Protein AF-A0A3D4B8J8-F1 (afdb_monomer)

Solvent-accessible surface area (backbone atoms only — not comparable to full-atom values): 6083 Å² total; per-residue (Å²): 73,86,43,69,46,73,70,85,76,91,49,68,42,83,38,18,69,80,22,59,54,47,52,81,64,60,64,80,48,76,45,79,43,51,60,82,75,78,83,40,68,18,42,38,38,28,16,63,88,34,71,45,44,36,30,44,46,68,80,79,70,37,40,45,82,38,24,61,83,73,66,46,68,76,66,50,33,29,72,49,71,51,75,44,55,80,87,71,82,80,51,51,39,81,51,76,43,57,66,69,91,130

Mean predicted aligned error: 4.28 Å

Secondary structure (DSSP, 8-state):
---EEE-SSS-EEE-HHHHT----S-EEEEEEE-SSSSSS-EEEEEETTS--EEEEE-SSS-EEE-TTTTTGGGS-SEEEEEEE-SSSSSSPEEEEEESS--

Structure (mmCIF, N/CA/C/O backbone):
data_AF-A0A3D4B8J8-F1
#
_entry.id   AF-A0A3D4B8J8-F1
#
loop_
_atom_site.group_PDB
_atom_site.id
_atom_site.type_symbol
_atom_site.label_atom_id
_atom_site.label_alt_id
_atom_site.label_comp_id
_atom_site.label_asym_id
_atom_site.label_entity_id
_atom_site.label_seq_id
_atom_site.pdbx_PDB_ins_code
_atom_site.Cartn_x
_atom_site.Cartn_y
_atom_site.Cartn_z
_atom_site.occupancy
_atom_site.B_iso_or_equiv
_atom_site.auth_seq_id
_atom_site.auth_comp_id
_atom_site.auth_asym_id
_atom_site.auth_atom_id
_atom_site.pdbx_PDB_model_num
ATOM 1 N N . ASN A 1 1 ? 6.562 4.073 9.182 1.00 86.56 1 ASN A N 1
ATOM 2 C CA . ASN A 1 1 ? 5.186 4.149 8.650 1.00 86.56 1 ASN A CA 1
ATOM 3 C C . ASN A 1 1 ? 4.185 3.932 9.762 1.00 86.56 1 ASN A C 1
ATOM 5 O O . ASN A 1 1 ? 4.490 3.173 10.672 1.00 86.56 1 ASN A O 1
ATOM 9 N N . LEU A 1 2 ? 3.039 4.625 9.720 1.00 93.88 2 LEU A N 1
ATOM 10 C CA . LEU A 1 2 ? 1.988 4.491 10.732 1.00 93.88 2 LEU A CA 1
ATOM 11 C C . LEU A 1 2 ? 0.635 4.144 10.102 1.00 93.88 2 LEU A C 1
ATOM 13 O O . LEU A 1 2 ? 0.198 4.825 9.174 1.00 93.88 2 LEU A O 1
ATOM 17 N N . LEU A 1 3 ? -0.045 3.138 10.652 1.00 95.12 3 LEU A N 1
ATOM 18 C CA . LEU A 1 3 ? -1.434 2.800 10.357 1.00 95.12 3 LEU A CA 1
ATOM 19 C C . LEU A 1 3 ? -2.292 3.003 11.603 1.00 95.12 3 LEU A C 1
ATOM 21 O O . LEU A 1 3 ? -2.093 2.368 12.638 1.00 95.12 3 LEU A O 1
ATOM 25 N N . PHE A 1 4 ? -3.300 3.859 11.466 1.00 96.69 4 PHE A N 1
ATOM 26 C CA . PHE A 1 4 ? -4.274 4.132 12.511 1.00 96.69 4 PHE A CA 1
ATOM 27 C C . PHE A 1 4 ? -5.615 3.475 12.185 1.00 96.69 4 PHE A C 1
ATOM 29 O O . PHE A 1 4 ? -6.259 3.813 11.191 1.00 96.69 4 PHE A O 1
ATOM 36 N N . LYS A 1 5 ? -6.074 2.573 13.056 1.00 97.06 5 LYS A N 1
ATOM 37 C CA . LYS A 1 5 ? -7.407 1.967 12.969 1.00 97.06 5 LYS A CA 1
ATOM 38 C C . LYS A 1 5 ? -8.429 2.856 13.670 1.00 97.06 5 LYS A C 1
ATOM 40 O O . LYS A 1 5 ? -8.266 3.180 14.845 1.00 97.06 5 LYS A O 1
ATOM 45 N N . ASN A 1 6 ? -9.496 3.227 12.965 1.00 97.62 6 ASN A N 1
ATOM 46 C CA . ASN A 1 6 ? -10.632 3.930 13.560 1.00 97.62 6 ASN A CA 1
ATOM 47 C C . ASN A 1 6 ? -11.397 2.982 14.500 1.00 97.62 6 ASN A C 1
ATOM 49 O O . ASN A 1 6 ? -11.810 1.896 14.093 1.00 97.62 6 ASN A O 1
ATOM 53 N N . ASN A 1 7 ? -11.610 3.411 15.743 1.00 97.69 7 ASN A N 1
ATOM 54 C CA . ASN A 1 7 ? -12.293 2.629 16.776 1.00 97.69 7 ASN A CA 1
ATOM 55 C C . ASN A 1 7 ? -13.833 2.755 16.718 1.00 97.69 7 ASN A C 1
ATOM 57 O O . ASN A 1 7 ? -14.529 2.198 17.563 1.00 97.69 7 ASN A O 1
ATOM 61 N N . GLY A 1 8 ? -14.385 3.518 15.766 1.00 98.00 8 GLY A N 1
ATOM 62 C CA . GLY A 1 8 ? -15.830 3.725 15.586 1.00 98.00 8 GLY A CA 1
ATOM 63 C C . GLY A 1 8 ? -16.458 4.753 16.535 1.00 98.00 8 GLY A C 1
ATOM 64 O O . GLY A 1 8 ? -17.653 5.018 16.457 1.00 98.00 8 GLY A O 1
ATOM 65 N N . ASN A 1 9 ? -15.661 5.364 17.412 1.00 98.06 9 ASN A N 1
ATOM 66 C CA . ASN A 1 9 ? -16.098 6.342 18.416 1.00 98.06 9 ASN A CA 1
ATOM 67 C C . ASN A 1 9 ? -15.373 7.697 18.285 1.00 98.06 9 ASN A C 1
ATOM 69 O O . ASN A 1 9 ? -15.298 8.458 19.247 1.00 98.06 9 ASN A O 1
ATOM 73 N N . GLY A 1 10 ? -14.793 7.976 17.114 1.00 97.88 10 GLY A N 1
ATOM 74 C CA . GLY A 1 10 ? -14.007 9.187 16.863 1.00 97.88 10 GLY A CA 1
ATOM 75 C C . GLY A 1 10 ? -12.567 9.135 17.385 1.00 97.88 10 GLY A C 1
ATOM 76 O O . GLY A 1 10 ? -11.847 10.120 17.250 1.00 97.88 10 GLY A O 1
ATOM 77 N N . THR A 1 11 ? -12.131 8.006 17.952 1.00 98.31 11 THR A N 1
ATOM 78 C CA . THR A 1 11 ? -10.730 7.771 18.335 1.00 98.31 11 THR A CA 1
ATOM 79 C C . THR A 1 11 ? -10.041 6.803 17.376 1.00 98.31 11 THR A C 1
ATOM 81 O O . THR A 1 11 ? -10.694 6.054 16.644 1.00 98.31 11 THR A O 1
ATOM 84 N N . PHE A 1 12 ? -8.710 6.808 17.407 1.00 98.56 12 PHE A N 1
ATOM 85 C CA . PHE A 1 12 ? -7.867 5.949 16.587 1.00 98.56 12 PHE A CA 1
ATOM 86 C C . PHE A 1 12 ? -6.863 5.194 17.455 1.00 98.56 12 PHE A C 1
ATOM 88 O O . PHE A 1 12 ? -6.385 5.724 18.457 1.00 98.56 12 PHE A O 1
ATOM 95 N N . SER A 1 13 ? -6.538 3.973 17.043 1.00 98.06 13 SER A N 1
ATOM 96 C CA . SER A 1 13 ? -5.477 3.155 17.631 1.00 98.06 13 SER A CA 1
ATOM 97 C C . SER A 1 13 ? -4.340 3.014 16.628 1.00 98.06 13 SER A C 1
ATOM 99 O O . SER A 1 13 ? -4.598 2.662 15.477 1.00 98.06 13 SER A O 1
ATOM 101 N N . ASP A 1 14 ? -3.102 3.276 17.044 1.00 97.88 14 ASP A N 1
ATOM 102 C CA . ASP A 1 14 ? -1.928 2.886 16.259 1.00 97.88 14 ASP A CA 1
ATOM 103 C C . ASP A 1 14 ? -1.836 1.355 16.253 1.00 97.88 14 ASP A C 1
ATOM 105 O O . ASP A 1 14 ? -1.756 0.727 17.310 1.00 97.88 14 ASP A O 1
ATOM 109 N N . VAL A 1 15 ? -1.907 0.762 15.064 1.00 97.88 15 VAL A N 1
ATOM 110 C CA . VAL A 1 15 ? -1.831 -0.689 14.860 1.00 97.88 15 VAL A CA 1
ATOM 111 C C . VAL A 1 15 ? -0.620 -1.090 14.025 1.00 97.88 15 VAL A C 1
ATOM 113 O O . VAL A 1 15 ? -0.521 -2.244 13.641 1.00 97.88 15 VAL A O 1
ATOM 116 N N . SER A 1 16 ? 0.315 -0.178 13.756 1.00 96.50 16 SER A N 1
ATOM 117 C CA . SER A 1 16 ? 1.394 -0.370 12.772 1.00 96.50 16 SER A CA 1
ATOM 118 C C . SER A 1 16 ? 2.227 -1.625 13.033 1.00 96.50 16 SER A C 1
ATOM 120 O O . SER A 1 16 ? 2.362 -2.472 12.153 1.00 96.50 16 SER A O 1
ATOM 122 N N . ALA A 1 17 ? 2.719 -1.777 14.267 1.00 96.56 17 ALA A N 1
ATOM 123 C CA . ALA A 1 17 ? 3.526 -2.930 14.667 1.00 96.56 17 ALA A CA 1
ATOM 124 C C . ALA A 1 17 ? 2.691 -4.215 14.756 1.00 96.56 17 ALA A C 1
ATOM 126 O O . ALA A 1 17 ? 3.143 -5.283 14.360 1.00 96.56 17 ALA A O 1
ATOM 127 N N . ALA A 1 18 ? 1.449 -4.115 15.243 1.00 97.12 18 ALA A N 1
ATOM 128 C CA . ALA A 1 18 ? 0.544 -5.261 15.329 1.00 97.12 18 ALA A CA 1
ATOM 129 C C . ALA A 1 18 ? 0.123 -5.777 13.942 1.00 97.12 18 ALA A C 1
ATOM 131 O O . ALA A 1 18 ? -0.095 -6.972 13.775 1.00 97.12 18 ALA A O 1
ATOM 132 N N . ALA A 1 19 ? 0.025 -4.878 12.964 1.00 96.94 19 ALA A N 1
ATOM 133 C CA . ALA A 1 19 ? -0.312 -5.177 11.581 1.00 96.94 19 ALA A CA 1
ATOM 134 C C . ALA A 1 19 ? 0.904 -5.634 10.753 1.00 96.94 19 ALA A C 1
ATOM 136 O O . ALA A 1 19 ? 0.712 -6.136 9.651 1.00 96.94 19 ALA A O 1
ATOM 137 N N . GLY A 1 20 ? 2.134 -5.477 11.259 1.00 95.81 20 GLY A N 1
ATOM 138 C CA . GLY A 1 20 ? 3.362 -5.878 10.562 1.00 95.81 20 GLY A CA 1
ATOM 139 C C . GLY A 1 20 ? 3.852 -4.894 9.492 1.00 95.81 20 GLY A C 1
ATOM 140 O O . GLY A 1 20 ? 4.589 -5.289 8.594 1.00 95.81 20 GLY A O 1
ATOM 141 N N . ILE A 1 21 ? 3.450 -3.620 9.566 1.00 94.19 21 ILE A N 1
ATOM 142 C CA . ILE A 1 21 ? 3.774 -2.580 8.567 1.00 94.19 21 ILE A CA 1
ATOM 143 C C . ILE A 1 21 ? 4.436 -1.339 9.190 1.00 94.19 21 ILE A C 1
ATOM 145 O O . ILE A 1 21 ? 4.359 -0.229 8.656 1.00 94.19 21 ILE A O 1
ATOM 149 N N . ASP A 1 22 ? 5.113 -1.511 10.324 1.00 92.25 22 ASP A N 1
ATOM 150 C CA . ASP A 1 22 ? 5.874 -0.484 11.048 1.00 92.25 22 ASP A CA 1
ATOM 151 C C . ASP A 1 22 ? 7.246 -0.171 10.424 1.00 92.25 22 ASP A C 1
ATOM 153 O O . ASP A 1 22 ? 8.151 0.336 11.085 1.00 92.25 22 ASP A O 1
ATOM 157 N N . ASP A 1 23 ? 7.381 -0.408 9.119 1.00 87.25 23 ASP A N 1
ATOM 158 C CA . ASP A 1 23 ? 8.569 -0.114 8.328 1.00 87.25 23 ASP A CA 1
ATOM 159 C C . ASP A 1 23 ? 9.075 1.313 8.571 1.00 87.25 23 ASP A C 1
ATOM 161 O O . ASP A 1 23 ? 8.346 2.292 8.396 1.00 87.25 23 ASP A O 1
ATOM 165 N N . VAL A 1 24 ? 10.333 1.422 8.992 1.00 85.62 24 VAL A N 1
ATOM 166 C CA . VAL A 1 24 ? 10.971 2.673 9.427 1.00 85.62 24 VAL A CA 1
ATOM 167 C C . VAL A 1 24 ? 11.571 3.485 8.280 1.00 85.62 24 VAL A C 1
ATOM 169 O O . VAL A 1 24 ? 12.141 4.545 8.524 1.00 85.62 24 VAL A O 1
ATOM 172 N N . ARG A 1 25 ? 11.480 2.985 7.046 1.00 87.06 25 ARG A N 1
ATOM 173 C CA . ARG A 1 25 ? 11.966 3.673 5.848 1.00 87.06 25 ARG A CA 1
ATOM 174 C C . ARG A 1 25 ? 11.164 4.929 5.529 1.00 87.06 25 ARG A C 1
ATOM 176 O O . ARG A 1 25 ? 10.000 5.064 5.910 1.00 87.06 25 ARG A O 1
ATOM 183 N N . ASP A 1 26 ? 11.804 5.827 4.788 1.00 85.50 26 ASP A N 1
ATOM 184 C CA . ASP A 1 26 ? 11.194 7.081 4.362 1.00 85.50 26 ASP A CA 1
ATOM 185 C C . ASP A 1 26 ? 10.240 6.814 3.194 1.00 85.50 26 ASP A C 1
ATOM 187 O O . ASP A 1 26 ? 10.661 6.657 2.050 1.00 85.50 26 ASP A O 1
ATOM 191 N N . SER A 1 27 ? 8.938 6.753 3.475 1.00 86.56 27 SER A N 1
ATOM 192 C CA . SER A 1 27 ? 7.901 6.578 2.453 1.00 86.56 27 SER A CA 1
ATOM 193 C C . SER A 1 27 ? 7.335 7.917 1.975 1.00 86.56 27 SER A C 1
ATOM 195 O O . SER A 1 27 ? 7.023 8.796 2.777 1.00 86.56 27 SER A O 1
ATOM 197 N N . GLU A 1 28 ? 7.145 8.071 0.661 1.00 86.62 28 GLU A N 1
ATOM 198 C CA . GLU A 1 28 ? 6.549 9.279 0.060 1.00 86.62 28 GLU A CA 1
ATOM 199 C C . GLU A 1 28 ? 5.063 9.097 -0.285 1.00 86.62 28 GLU A C 1
ATOM 201 O O . GLU A 1 28 ? 4.286 10.063 -0.314 1.00 86.62 28 GLU A O 1
ATOM 206 N N . ARG A 1 29 ? 4.663 7.864 -0.612 1.00 88.06 29 ARG A N 1
ATOM 207 C CA . ARG A 1 29 ? 3.326 7.540 -1.123 1.00 88.06 29 ARG A CA 1
ATOM 208 C C . ARG A 1 29 ? 2.850 6.199 -0.591 1.00 88.06 29 ARG A C 1
ATOM 210 O O . ARG A 1 29 ? 3.647 5.304 -0.312 1.00 88.06 29 ARG A O 1
ATOM 217 N N . VAL A 1 30 ? 1.531 6.075 -0.528 1.00 91.06 30 VAL A N 1
ATOM 218 C CA . VAL A 1 30 ? 0.819 4.854 -0.175 1.00 91.06 30 VAL A CA 1
ATOM 219 C C . VAL A 1 30 ? -0.361 4.680 -1.123 1.00 91.06 30 VAL A C 1
ATOM 221 O O . VAL A 1 30 ? -1.031 5.660 -1.456 1.00 91.06 30 VAL A O 1
ATOM 224 N N . VAL A 1 31 ? -0.597 3.449 -1.567 1.00 92.50 31 VAL A N 1
ATOM 225 C CA . VAL A 1 31 ? -1.734 3.085 -2.415 1.00 92.50 31 VAL A CA 1
ATOM 226 C C . VAL A 1 31 ? -2.389 1.833 -1.845 1.00 92.50 31 VAL A C 1
ATOM 228 O O . VAL A 1 31 ? -1.691 0.892 -1.478 1.00 92.50 31 VAL A O 1
ATOM 231 N N . TRP A 1 32 ? -3.719 1.846 -1.770 1.00 94.81 32 TRP A N 1
ATOM 232 C CA . TRP A 1 32 ? -4.525 0.665 -1.470 1.00 94.81 32 TRP A CA 1
ATOM 233 C C . TRP A 1 32 ? -5.002 0.039 -2.779 1.00 94.81 32 TRP A C 1
ATOM 235 O O . TRP A 1 32 ? -5.494 0.762 -3.648 1.00 94.81 32 TRP A O 1
ATOM 245 N N . VAL A 1 33 ? -4.860 -1.276 -2.912 1.00 95.12 33 VAL A N 1
ATOM 246 C CA . VAL A 1 33 ? -5.259 -2.051 -4.097 1.00 95.12 33 VAL A CA 1
ATOM 247 C C . VAL A 1 33 ? -5.597 -3.472 -3.663 1.00 95.12 33 VAL A C 1
ATOM 249 O O . VAL A 1 33 ? -4.977 -3.960 -2.739 1.00 95.12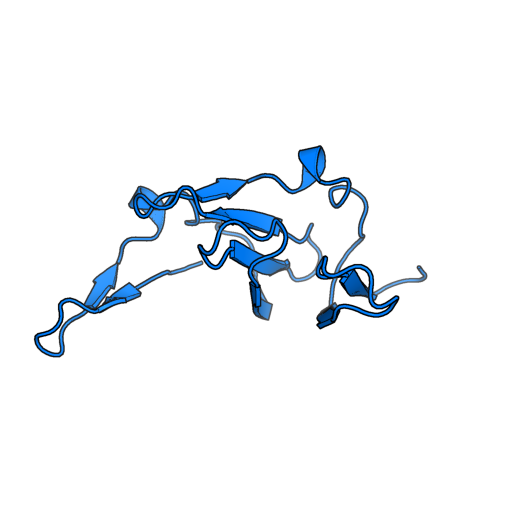 33 VAL A O 1
ATOM 252 N N . ASP A 1 34 ? -6.561 -4.128 -4.291 1.00 96.25 34 ASP A N 1
ATOM 253 C CA . ASP A 1 34 ? -6.772 -5.575 -4.150 1.00 96.25 34 ASP A CA 1
ATOM 254 C C . ASP A 1 34 ? -6.069 -6.233 -5.346 1.00 96.25 34 ASP A C 1
ATOM 256 O O . ASP A 1 34 ? -6.631 -6.268 -6.440 1.00 96.25 34 ASP A O 1
ATOM 260 N N . TYR A 1 35 ? -4.779 -6.573 -5.211 1.00 95.06 35 TYR A N 1
ATOM 261 C CA . TYR A 1 35 ? -3.971 -6.985 -6.378 1.00 95.06 35 TYR A CA 1
ATOM 262 C C . TYR A 1 35 ? -4.144 -8.466 -6.721 1.00 95.06 35 TYR A C 1
ATOM 264 O O . TYR A 1 35 ? -3.776 -8.896 -7.812 1.00 95.06 35 TYR A O 1
ATOM 272 N N . ASN A 1 36 ? -4.644 -9.251 -5.768 1.00 95.44 36 ASN A N 1
ATOM 273 C CA . ASN A 1 36 ? -4.815 -10.695 -5.872 1.00 95.44 36 ASN A CA 1
ATOM 274 C C . ASN A 1 36 ? -6.297 -11.113 -5.936 1.00 95.44 36 ASN A C 1
ATOM 276 O O . ASN A 1 36 ? -6.579 -12.315 -5.913 1.00 95.44 36 ASN A O 1
ATOM 280 N N . ASN A 1 37 ? -7.216 -10.144 -6.023 1.00 95.38 37 ASN A N 1
ATOM 281 C CA . ASN A 1 37 ? -8.659 -10.338 -6.122 1.00 95.38 37 ASN A CA 1
ATOM 282 C C . ASN A 1 37 ? -9.254 -11.149 -4.953 1.00 95.38 37 ASN A C 1
ATOM 284 O O . ASN A 1 37 ? -10.191 -11.935 -5.141 1.00 95.38 37 ASN A O 1
ATOM 288 N N . ASP A 1 38 ? -8.722 -10.980 -3.738 1.00 96.31 38 ASP A N 1
ATOM 289 C CA . ASP A 1 38 ? -9.199 -11.687 -2.543 1.00 96.31 38 ASP A CA 1
ATOM 290 C C . ASP A 1 38 ? -10.266 -10.912 -1.743 1.00 96.31 38 ASP A C 1
ATOM 292 O O . ASP A 1 38 ? -10.866 -11.446 -0.800 1.00 96.31 38 ASP A O 1
ATOM 296 N N . GLY A 1 39 ? -10.576 -9.683 -2.164 1.00 95.69 39 GLY A N 1
ATOM 297 C CA . GLY A 1 39 ? -11.556 -8.804 -1.534 1.00 95.69 39 GLY A CA 1
ATOM 298 C C . GLY A 1 39 ? -11.021 -8.039 -0.322 1.00 95.69 39 GLY A C 1
ATOM 299 O O . GLY A 1 39 ? -11.780 -7.275 0.289 1.00 95.69 39 GLY A O 1
ATOM 300 N N . ALA A 1 40 ? -9.751 -8.220 0.048 1.00 96.81 40 ALA A N 1
ATOM 301 C CA . ALA A 1 40 ? -9.073 -7.486 1.103 1.00 96.81 40 ALA A CA 1
ATOM 302 C C . ALA A 1 40 ? -8.063 -6.497 0.489 1.00 96.81 40 ALA A C 1
ATOM 304 O O . ALA A 1 40 ? -7.085 -6.901 -0.121 1.00 96.81 40 ALA A O 1
ATOM 305 N N . PRO A 1 41 ? -8.233 -5.175 0.685 1.00 96.44 41 PRO A N 1
ATOM 306 C CA . PRO A 1 41 ? -7.276 -4.207 0.162 1.00 96.44 41 PRO A CA 1
ATOM 307 C C . PRO A 1 41 ? -5.873 -4.414 0.743 1.00 96.44 41 PRO A C 1
ATOM 309 O O . PRO A 1 41 ? -5.672 -4.302 1.958 1.00 96.44 41 PRO A O 1
ATOM 312 N N . ASP A 1 42 ? -4.916 -4.644 -0.142 1.00 97.44 42 ASP A N 1
ATOM 313 C CA . ASP A 1 42 ? -3.477 -4.685 0.074 1.00 97.44 42 ASP A CA 1
ATOM 314 C C . ASP A 1 42 ? -2.871 -3.281 0.071 1.00 97.44 42 ASP A C 1
ATOM 316 O O . ASP A 1 42 ? -3.491 -2.293 -0.342 1.00 97.44 42 ASP A O 1
ATOM 320 N N . LEU A 1 43 ? -1.622 -3.185 0.526 1.00 95.62 43 LEU A N 1
ATOM 321 C CA . LEU A 1 43 ? -0.919 -1.919 0.683 1.00 95.62 43 LEU A CA 1
ATOM 322 C C . LEU A 1 43 ? 0.369 -1.895 -0.137 1.00 95.62 43 LEU A C 1
ATOM 324 O O . LEU A 1 43 ? 1.277 -2.691 0.089 1.00 95.62 43 LEU A O 1
ATOM 328 N N . TYR A 1 44 ? 0.497 -0.913 -1.027 1.00 93.50 44 TYR A N 1
ATOM 329 C CA . TYR A 1 44 ? 1.746 -0.621 -1.721 1.00 93.50 44 TYR A CA 1
ATOM 330 C C . TYR A 1 44 ? 2.355 0.687 -1.209 1.00 93.50 44 TYR A C 1
ATOM 332 O O . TYR A 1 44 ? 1.710 1.739 -1.258 1.00 93.50 44 TYR A O 1
ATOM 340 N N . THR A 1 45 ? 3.598 0.645 -0.726 1.00 91.75 45 THR A N 1
ATOM 341 C CA . THR A 1 45 ? 4.338 1.827 -0.266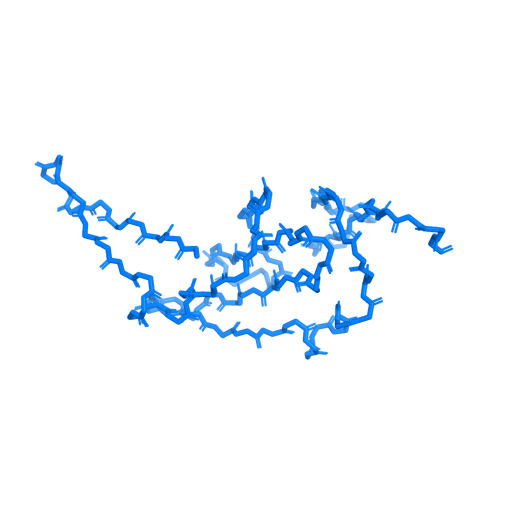 1.00 91.75 45 THR A CA 1
ATOM 342 C C . THR A 1 45 ? 5.488 2.155 -1.205 1.00 91.75 45 THR A C 1
ATOM 344 O O . THR A 1 45 ? 6.256 1.287 -1.624 1.00 91.75 45 THR A O 1
ATOM 347 N N . VAL A 1 46 ? 5.619 3.442 -1.526 1.00 89.00 46 VAL A N 1
ATOM 348 C CA . VAL A 1 46 ? 6.727 3.960 -2.330 1.00 89.00 46 VAL A CA 1
ATOM 349 C C . VAL A 1 46 ? 7.740 4.608 -1.402 1.00 89.00 46 VAL A C 1
ATOM 351 O O . VAL A 1 46 ? 7.398 5.560 -0.691 1.00 89.00 46 VAL A O 1
ATOM 354 N N . ASN A 1 47 ? 8.970 4.098 -1.419 1.00 86.62 47 ASN A N 1
ATOM 355 C CA . ASN A 1 47 ? 10.037 4.538 -0.526 1.00 86.62 47 ASN A CA 1
ATOM 356 C C . ASN A 1 47 ? 11.059 5.417 -1.254 1.00 86.62 47 ASN A C 1
ATOM 358 O O . ASN A 1 47 ? 11.479 5.135 -2.373 1.00 86.62 47 ASN A O 1
ATOM 362 N N . ILE A 1 48 ? 11.484 6.491 -0.595 1.00 82.06 48 ILE A N 1
ATOM 363 C CA . ILE A 1 48 ? 12.433 7.463 -1.128 1.00 82.06 48 ILE A CA 1
ATOM 364 C C . ILE A 1 48 ? 13.833 6.853 -1.091 1.00 82.06 48 ILE A C 1
ATOM 366 O O . ILE A 1 48 ? 14.367 6.560 -0.026 1.00 82.06 48 ILE A O 1
ATOM 370 N N . TYR A 1 49 ? 14.442 6.688 -2.266 1.00 77.44 49 TYR A N 1
ATOM 371 C CA . TYR A 1 49 ? 15.780 6.102 -2.432 1.00 77.44 49 TYR A CA 1
ATOM 372 C C . TYR A 1 49 ? 15.961 4.702 -1.818 1.00 77.44 49 TYR A C 1
ATOM 374 O O . TYR A 1 49 ? 17.092 4.272 -1.586 1.00 77.44 49 TYR A O 1
ATOM 382 N N . GLN A 1 50 ? 14.866 3.978 -1.577 1.00 82.25 50 GLN A N 1
ATOM 383 C CA . GLN A 1 50 ? 14.863 2.619 -1.034 1.00 82.25 50 GLN A 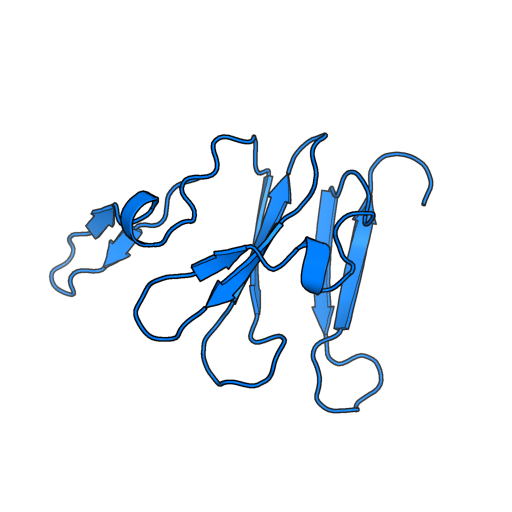CA 1
ATOM 384 C C . GLN A 1 50 ? 13.842 1.755 -1.782 1.00 82.25 50 GLN A C 1
ATOM 386 O O . GLN A 1 50 ? 13.038 2.266 -2.560 1.00 82.25 50 GLN A O 1
ATOM 391 N N . GLU A 1 51 ? 13.858 0.441 -1.558 1.00 83.94 51 GLU A N 1
ATOM 392 C CA . GLU A 1 51 ? 12.926 -0.471 -2.221 1.00 83.94 51 GLU A CA 1
ATOM 393 C C . GLU A 1 51 ? 11.487 -0.190 -1.780 1.00 83.94 51 GLU A C 1
ATOM 395 O O . GLU A 1 51 ? 11.196 -0.139 -0.577 1.00 83.94 51 GLU A O 1
ATOM 400 N N . ASN A 1 52 ? 10.577 -0.073 -2.745 1.00 89.31 52 ASN A N 1
ATOM 401 C CA . ASN A 1 52 ? 9.135 -0.060 -2.496 1.00 89.31 52 ASN A CA 1
ATOM 402 C C . ASN A 1 52 ? 8.698 -1.349 -1.789 1.00 89.31 52 ASN A C 1
ATOM 404 O O . ASN A 1 52 ? 9.430 -2.342 -1.803 1.00 89.31 52 ASN A O 1
ATOM 408 N N . ARG A 1 53 ? 7.507 -1.354 -1.187 1.00 91.81 53 ARG A N 1
ATOM 409 C CA . ARG A 1 53 ? 6.944 -2.571 -0.593 1.00 91.81 53 ARG A CA 1
ATOM 410 C C . ARG A 1 53 ? 5.526 -2.838 -1.034 1.00 91.81 53 ARG A C 1
ATOM 412 O O . ARG A 1 53 ? 4.723 -1.918 -1.118 1.00 91.81 53 ARG A O 1
ATOM 419 N N . LEU A 1 54 ? 5.245 -4.115 -1.264 1.00 94.44 54 LEU A N 1
ATOM 420 C CA . LEU A 1 54 ? 3.902 -4.654 -1.400 1.00 94.44 54 LEU A CA 1
ATOM 421 C C . LEU A 1 54 ? 3.604 -5.513 -0.173 1.00 94.44 54 LEU A C 1
ATOM 423 O O . LEU A 1 54 ? 4.315 -6.482 0.100 1.00 94.44 54 LEU A O 1
ATOM 427 N N . TYR A 1 55 ? 2.555 -5.142 0.545 1.00 96.94 55 TYR A N 1
ATOM 428 C CA . TYR A 1 55 ? 2.062 -5.833 1.723 1.00 96.94 55 TYR A CA 1
ATOM 429 C C . TYR A 1 55 ? 0.697 -6.440 1.413 1.00 96.94 55 TYR A C 1
ATOM 431 O O . TYR A 1 55 ? -0.257 -5.697 1.183 1.00 96.94 55 TYR A O 1
ATOM 439 N N . LYS A 1 56 ? 0.606 -7.771 1.431 1.00 98.12 56 LYS A N 1
ATOM 440 C CA . LYS A 1 56 ? -0.644 -8.499 1.207 1.00 98.12 56 LYS A CA 1
ATOM 441 C C . LYS A 1 56 ? -1.461 -8.528 2.493 1.00 98.12 56 LYS A C 1
ATOM 443 O O . LYS A 1 56 ? -0.937 -8.932 3.533 1.00 98.12 56 LYS A O 1
ATOM 448 N N . ASN A 1 57 ? -2.717 -8.115 2.435 1.00 98.19 57 ASN A N 1
ATOM 449 C CA . ASN A 1 57 ? -3.631 -8.142 3.565 1.00 98.19 57 ASN A CA 1
ATOM 450 C C . ASN A 1 57 ? -4.070 -9.581 3.850 1.00 98.19 57 ASN A C 1
ATOM 452 O O . ASN A 1 57 ? -4.551 -10.289 2.975 1.00 98.19 57 ASN A O 1
ATOM 456 N N . ASN A 1 58 ? -3.917 -10.035 5.091 1.00 98.00 58 ASN A N 1
ATOM 457 C CA . ASN A 1 58 ? -4.298 -11.395 5.478 1.00 98.00 58 ASN A CA 1
ATOM 458 C C . ASN A 1 58 ? -5.790 -11.520 5.848 1.00 98.00 58 ASN A C 1
ATOM 460 O O . ASN A 1 58 ? -6.254 -12.602 6.208 1.00 98.00 58 ASN A O 1
ATOM 464 N N . GLY A 1 59 ? -6.548 -10.418 5.818 1.00 96.19 59 GLY A N 1
ATOM 465 C CA . GLY A 1 59 ? -7.970 -10.371 6.176 1.00 96.19 59 GLY A CA 1
ATOM 466 C C . GLY A 1 59 ? -8.248 -10.382 7.686 1.00 96.19 59 GLY A C 1
ATOM 467 O O . GLY A 1 59 ? -9.389 -10.194 8.109 1.00 96.19 59 GLY A O 1
ATOM 468 N N . ASP A 1 60 ? -7.219 -10.544 8.518 1.00 95.94 60 ASP A N 1
ATOM 469 C CA . ASP A 1 60 ? -7.304 -10.566 9.985 1.00 95.94 60 ASP A CA 1
ATOM 470 C C . ASP A 1 60 ? -6.736 -9.297 10.652 1.00 95.94 60 ASP A C 1
ATOM 472 O O . ASP A 1 60 ? -6.680 -9.191 11.879 1.00 95.94 60 ASP A O 1
ATOM 476 N N . GLY A 1 61 ? -6.370 -8.300 9.841 1.00 95.00 61 GLY A N 1
ATOM 477 C CA . GLY A 1 61 ? -5.745 -7.056 10.285 1.00 95.00 61 GLY A CA 1
ATOM 478 C C . GLY A 1 61 ? -4.217 -7.100 10.327 1.00 95.00 61 GLY A C 1
ATOM 479 O O . GLY A 1 61 ? -3.616 -6.114 10.7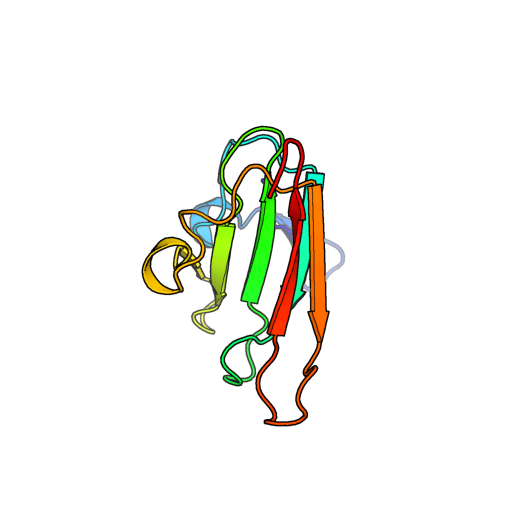57 1.00 95.00 61 GLY A O 1
ATOM 480 N N . THR A 1 62 ? -3.604 -8.198 9.882 1.00 97.56 62 THR A N 1
ATOM 481 C CA . THR A 1 62 ? -2.161 -8.310 9.646 1.00 97.56 62 THR A CA 1
ATOM 482 C C . THR A 1 62 ? -1.833 -8.271 8.157 1.00 97.56 62 THR A C 1
ATOM 484 O O . THR A 1 62 ? -2.703 -8.479 7.306 1.00 97.56 62 THR A O 1
ATOM 487 N N . PHE A 1 63 ? -0.568 -7.995 7.850 1.00 98.25 63 PHE A N 1
ATOM 488 C CA . PHE A 1 63 ? -0.057 -7.979 6.491 1.00 98.25 63 PHE A CA 1
ATOM 489 C C . PHE A 1 63 ? 1.244 -8.768 6.369 1.00 98.25 63 PHE A C 1
ATOM 491 O O . PHE A 1 63 ? 2.098 -8.725 7.257 1.00 98.25 63 PHE A O 1
ATOM 498 N N . ASP A 1 64 ? 1.419 -9.407 5.216 1.00 97.69 64 ASP A N 1
ATOM 499 C CA . ASP A 1 64 ? 2.666 -10.057 4.826 1.00 97.69 64 ASP A CA 1
ATOM 500 C C . ASP A 1 64 ? 3.421 -9.181 3.822 1.00 97.69 64 ASP A C 1
ATOM 502 O O . ASP A 1 64 ? 2.862 -8.783 2.800 1.00 97.69 64 ASP A O 1
ATOM 506 N N . ASP A 1 65 ? 4.711 -8.927 4.045 1.00 95.75 65 ASP A N 1
ATOM 507 C CA . ASP A 1 65 ? 5.579 -8.339 3.019 1.00 95.75 65 ASP A CA 1
ATOM 508 C C . ASP A 1 65 ? 5.854 -9.370 1.916 1.00 95.75 65 ASP A C 1
ATOM 510 O O . ASP A 1 65 ? 6.661 -10.291 2.070 1.00 95.75 65 ASP A O 1
ATOM 514 N N . VAL A 1 66 ? 5.177 -9.202 0.783 1.00 96.69 66 VAL A N 1
ATOM 515 C CA . VAL A 1 66 ? 5.261 -10.098 -0.377 1.00 96.69 66 VAL A CA 1
ATOM 516 C C . VAL A 1 66 ? 6.110 -9.513 -1.502 1.00 96.69 66 VAL A C 1
ATOM 518 O O . VAL A 1 66 ? 6.171 -10.090 -2.583 1.00 96.69 66 VAL A O 1
ATOM 521 N N . THR A 1 67 ? 6.815 -8.403 -1.266 1.00 93.12 67 THR A N 1
ATOM 522 C CA . THR A 1 67 ? 7.532 -7.634 -2.300 1.00 93.12 67 THR A CA 1
ATOM 523 C C . THR A 1 67 ? 8.419 -8.503 -3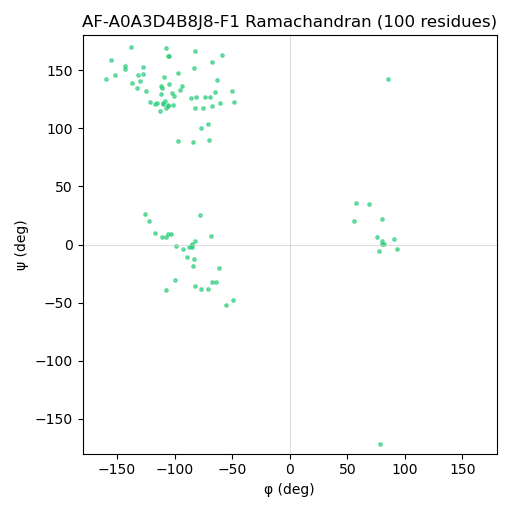.195 1.00 93.12 67 THR A C 1
ATOM 525 O O . THR A 1 67 ? 8.371 -8.404 -4.420 1.00 93.12 67 THR A O 1
ATOM 528 N N . PHE A 1 68 ? 9.226 -9.386 -2.601 1.00 92.38 68 PHE A N 1
ATOM 529 C CA . PHE A 1 68 ? 10.106 -10.280 -3.359 1.00 92.38 68 PHE A CA 1
ATOM 530 C C . PHE A 1 68 ? 9.357 -11.458 -3.981 1.00 92.38 68 PHE A C 1
ATOM 532 O O . PHE A 1 68 ? 9.655 -11.833 -5.113 1.00 92.38 68 PHE A O 1
ATOM 539 N N . ALA A 1 69 ? 8.379 -12.021 -3.268 1.00 94.56 69 ALA A N 1
ATOM 540 C CA . ALA A 1 69 ? 7.567 -13.128 -3.768 1.00 94.56 69 ALA A CA 1
ATOM 541 C C . ALA A 1 69 ? 6.730 -12.717 -4.994 1.00 94.56 69 ALA A C 1
ATOM 543 O O . ALA A 1 69 ? 6.549 -13.521 -5.902 1.00 94.56 69 ALA A O 1
ATOM 544 N N . ALA A 1 70 ? 6.299 -11.454 -5.049 1.00 92.44 70 ALA A N 1
ATOM 545 C CA . ALA A 1 70 ? 5.584 -10.842 -6.166 1.00 92.44 70 ALA A CA 1
ATOM 546 C C . ALA A 1 70 ? 6.508 -10.354 -7.303 1.00 92.44 70 ALA A C 1
ATOM 548 O O . ALA A 1 70 ? 6.041 -9.740 -8.256 1.00 92.44 70 ALA A O 1
ATOM 549 N N . GLY A 1 71 ? 7.826 -10.571 -7.212 1.00 91.00 71 GLY A N 1
ATOM 550 C CA . GLY A 1 71 ? 8.782 -10.145 -8.243 1.00 91.00 71 GLY A CA 1
ATOM 551 C C . GLY A 1 71 ? 9.102 -8.642 -8.259 1.00 91.00 71 GLY A C 1
ATOM 552 O O . GLY A 1 71 ? 9.848 -8.188 -9.123 1.00 91.00 71 GLY A O 1
ATOM 553 N N . LEU A 1 72 ? 8.614 -7.869 -7.285 1.00 89.69 72 LEU A N 1
ATOM 554 C CA . LEU A 1 72 ? 8.809 -6.414 -7.199 1.00 89.69 72 LEU A CA 1
ATOM 555 C C . LEU A 1 72 ? 10.092 -6.004 -6.460 1.00 89.69 72 LEU A C 1
ATOM 557 O O . LEU A 1 72 ? 10.416 -4.821 -6.386 1.00 89.69 72 LEU A O 1
ATOM 561 N N . GLY A 1 73 ? 10.868 -6.963 -5.949 1.00 81.81 73 GLY A N 1
ATOM 562 C CA . GLY A 1 73 ? 12.109 -6.691 -5.211 1.00 81.81 73 GLY A CA 1
ATOM 563 C C . GLY A 1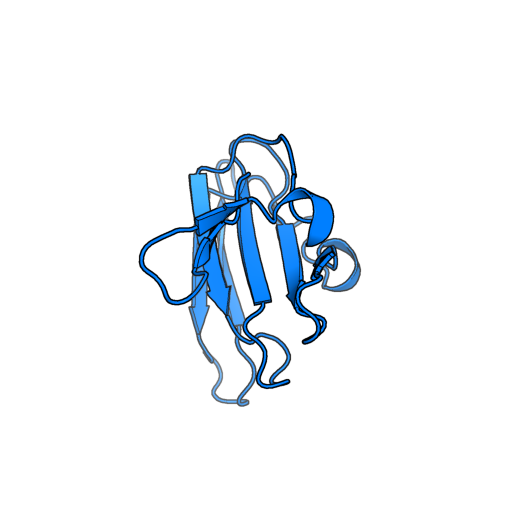 73 ? 13.196 -5.965 -6.018 1.00 81.81 73 GLY A C 1
ATOM 564 O O . GLY A 1 73 ? 14.082 -5.354 -5.430 1.00 81.81 73 GLY A O 1
ATOM 565 N N . ALA A 1 74 ? 13.125 -6.009 -7.354 1.00 73.19 74 ALA A N 1
ATOM 566 C CA . ALA A 1 74 ? 14.048 -5.321 -8.260 1.00 73.19 74 ALA A CA 1
ATOM 567 C C . ALA A 1 74 ? 13.432 -4.084 -8.937 1.00 73.19 74 ALA A C 1
ATOM 569 O O . ALA A 1 74 ? 14.052 -3.511 -9.829 1.00 73.19 74 ALA A O 1
ATOM 570 N N . ALA A 1 75 ? 12.234 -3.651 -8.526 1.00 67.94 75 ALA A N 1
ATOM 571 C CA . ALA A 1 75 ? 11.476 -2.593 -9.196 1.00 67.94 75 ALA A CA 1
ATOM 572 C C . ALA A 1 75 ? 12.092 -1.179 -9.084 1.00 67.94 75 ALA A C 1
ATOM 574 O O . ALA A 1 75 ? 11.485 -0.213 -9.539 1.00 67.94 75 ALA A O 1
ATOM 575 N N . GLY A 1 76 ? 13.302 -1.054 -8.530 1.00 67.81 76 GLY A N 1
ATOM 576 C CA . GLY A 1 76 ? 14.067 0.186 -8.464 1.00 67.81 76 GLY A CA 1
ATOM 577 C C . GLY A 1 76 ? 13.603 1.149 -7.371 1.00 67.81 76 GLY A C 1
ATOM 578 O O . GLY A 1 76 ? 12.791 0.821 -6.504 1.00 67.81 76 GLY A O 1
ATOM 579 N N . LEU A 1 77 ? 14.170 2.357 -7.408 1.00 69.75 77 LEU A N 1
ATOM 580 C CA . LEU A 1 77 ? 13.850 3.446 -6.487 1.00 69.75 77 LEU A CA 1
ATOM 581 C C . LEU A 1 77 ? 12.605 4.175 -7.003 1.00 69.75 77 LEU A C 1
AT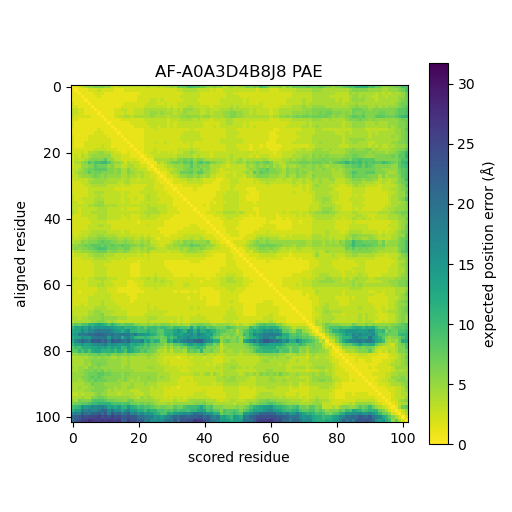OM 583 O O . LEU A 1 77 ? 12.701 5.113 -7.804 1.00 69.75 77 LEU A O 1
ATOM 587 N N . GLY A 1 78 ? 11.437 3.689 -6.584 1.00 66.81 78 GLY A N 1
ATOM 588 C CA . GLY A 1 78 ? 10.144 4.223 -6.999 1.00 66.81 78 GLY A CA 1
ATOM 589 C C . GLY A 1 78 ? 9.925 5.660 -6.555 1.00 66.81 7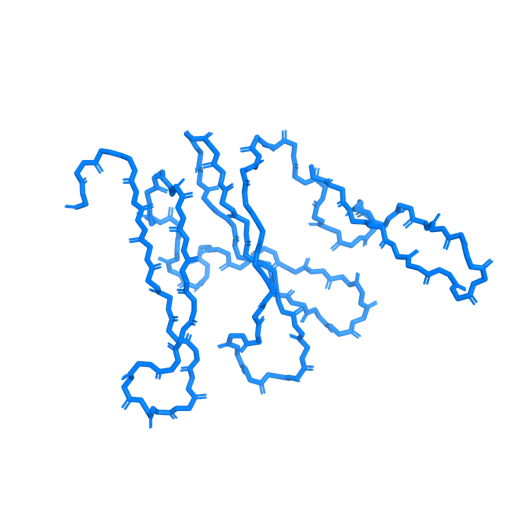8 GLY A C 1
ATOM 590 O O . GLY A 1 78 ? 10.279 6.052 -5.450 1.00 66.81 78 GLY A O 1
ATOM 591 N N . ARG A 1 79 ? 9.293 6.452 -7.421 1.00 72.06 79 ARG A N 1
ATOM 592 C CA . ARG A 1 79 ? 8.756 7.782 -7.097 1.00 72.06 79 ARG A CA 1
ATOM 593 C C . ARG A 1 79 ? 7.238 7.767 -7.020 1.00 72.06 79 ARG A C 1
ATOM 595 O O . ARG A 1 79 ? 6.640 8.434 -6.180 1.00 72.06 79 ARG A O 1
ATOM 602 N N . HIS A 1 80 ? 6.604 7.027 -7.922 1.00 75.12 80 HIS A N 1
ATOM 603 C CA . HIS A 1 80 ? 5.160 6.867 -7.936 1.00 75.12 80 HIS A CA 1
ATOM 604 C C . HIS A 1 80 ? 4.773 5.562 -8.625 1.00 75.12 80 HIS A C 1
ATOM 606 O O . HIS A 1 80 ? 5.538 5.027 -9.426 1.00 75.12 80 HIS A O 1
ATOM 612 N N . GLY A 1 81 ? 3.573 5.080 -8.326 1.00 80.69 81 GLY A N 1
ATOM 613 C CA . GLY A 1 81 ? 2.964 3.951 -9.003 1.00 80.69 81 GLY A CA 1
ATOM 614 C C . GLY A 1 81 ? 1.472 4.178 -9.157 1.00 80.69 81 GLY A C 1
ATOM 615 O O . GLY A 1 81 ? 0.868 4.873 -8.341 1.00 80.69 81 GLY A O 1
ATOM 616 N N . THR A 1 82 ? 0.888 3.608 -10.201 1.00 89.62 82 THR A N 1
ATOM 617 C CA . THR A 1 82 ? -0.564 3.492 -10.332 1.00 89.62 82 THR A CA 1
ATOM 618 C C . THR A 1 82 ? -0.925 2.050 -10.611 1.00 89.62 82 THR A C 1
ATOM 620 O O . THR A 1 82 ? -0.127 1.321 -11.202 1.00 89.62 82 THR A O 1
ATOM 623 N N . TRP A 1 83 ? -2.133 1.683 -10.203 1.00 93.00 83 TRP A N 1
ATOM 624 C CA . TRP A 1 83 ? -2.707 0.380 -10.477 1.00 93.00 83 TRP A CA 1
ATOM 625 C C . TRP A 1 83 ? -3.879 0.522 -11.441 1.00 93.00 83 TRP A C 1
ATOM 627 O O . TRP A 1 83 ? -4.675 1.455 -11.295 1.00 93.00 83 TRP A O 1
ATOM 637 N N . ALA A 1 84 ? -3.965 -0.362 -12.427 1.00 93.56 84 ALA A N 1
ATOM 638 C CA . ALA A 1 84 ? -5.091 -0.468 -13.349 1.00 93.56 84 ALA A CA 1
ATOM 639 C C . ALA A 1 84 ? -5.087 -1.858 -13.985 1.00 93.56 84 ALA A C 1
ATOM 641 O O . ALA A 1 84 ? -4.018 -2.334 -14.321 1.00 93.56 84 ALA A O 1
ATOM 642 N N . ASP A 1 85 ? -6.255 -2.451 -14.199 1.00 94.94 85 ASP A N 1
ATOM 643 C CA . ASP A 1 85 ? -6.419 -3.590 -15.112 1.00 94.94 85 ASP A CA 1
ATOM 644 C C . ASP A 1 85 ? -6.243 -3.072 -16.553 1.00 94.94 85 ASP A C 1
ATOM 646 O O . ASP A 1 85 ? -7.162 -2.491 -17.145 1.00 94.94 85 ASP A O 1
ATOM 650 N N . TYR A 1 86 ? -5.005 -3.097 -17.052 1.00 96.25 86 TYR A N 1
ATOM 651 C CA . TYR A 1 86 ? -4.621 -2.439 -18.302 1.00 96.25 86 TYR A CA 1
ATOM 652 C C . TYR A 1 86 ? -4.959 -3.302 -19.518 1.00 96.25 86 TYR A C 1
ATOM 654 O O . TYR A 1 86 ? -5.311 -2.750 -20.571 1.00 96.25 86 TYR A O 1
ATOM 662 N N . ASP A 1 87 ? -4.835 -4.623 -19.391 1.00 96.94 87 ASP A N 1
ATOM 663 C CA . ASP A 1 87 ? -5.079 -5.577 -20.470 1.00 96.94 87 ASP A CA 1
ATOM 664 C C . ASP A 1 87 ? -6.464 -6.244 -20.413 1.00 96.94 87 ASP A C 1
ATOM 666 O O . ASP A 1 87 ? -6.854 -6.912 -21.378 1.00 96.94 87 ASP A O 1
ATOM 670 N N . ILE A 1 88 ? -7.268 -5.907 -19.397 1.00 95.75 88 ILE A N 1
ATOM 671 C CA . ILE A 1 88 ? -8.664 -6.327 -19.230 1.00 95.75 88 ILE A CA 1
ATOM 672 C C . ILE A 1 88 ? -8.745 -7.836 -18.940 1.00 95.75 88 ILE A C 1
ATOM 674 O O . ILE A 1 88 ? -9.668 -8.521 -19.400 1.00 95.75 88 ILE A O 1
ATOM 678 N N . ASP A 1 89 ? -7.769 -8.376 -18.208 1.00 96.06 89 ASP A N 1
ATOM 679 C CA . ASP A 1 89 ? -7.778 -9.764 -17.740 1.00 96.06 89 ASP A CA 1
ATOM 680 C C . ASP A 1 89 ? -8.458 -9.935 -16.368 1.00 96.06 89 ASP A C 1
ATOM 682 O O . ASP A 1 89 ? -8.838 -11.051 -15.997 1.00 96.06 89 ASP A O 1
ATOM 686 N N . GLY A 1 90 ? -8.748 -8.816 -15.698 1.00 93.06 90 GLY A N 1
ATOM 687 C CA . GLY A 1 90 ? -9.415 -8.761 -14.404 1.00 93.06 90 GLY A CA 1
ATOM 688 C C . GLY A 1 90 ? -8.460 -8.720 -13.214 1.00 93.06 90 GLY A C 1
ATOM 689 O O . GLY A 1 90 ? -8.944 -8.570 -12.092 1.00 93.06 90 GLY A O 1
ATOM 690 N N . ASP A 1 91 ? -7.149 -8.811 -13.430 1.00 93.81 91 ASP A N 1
ATOM 691 C CA . ASP A 1 91 ? -6.124 -8.628 -12.412 1.00 93.81 91 ASP A CA 1
ATOM 692 C C . ASP A 1 91 ? -5.566 -7.191 -12.468 1.00 93.81 91 ASP A C 1
ATOM 694 O O . ASP A 1 91 ? -5.541 -6.516 -13.495 1.00 93.81 91 ASP A O 1
ATOM 698 N N . MET A 1 92 ? -5.166 -6.647 -11.316 1.00 94.69 92 MET A N 1
ATOM 699 C CA . MET A 1 92 ? -4.669 -5.270 -11.255 1.00 94.69 92 MET A CA 1
ATOM 700 C C . MET A 1 92 ? -3.192 -5.203 -11.662 1.00 94.69 92 MET A C 1
ATOM 702 O O . MET A 1 92 ? -2.325 -5.683 -10.929 1.00 94.69 92 MET A O 1
ATOM 706 N N . ASP A 1 93 ? -2.875 -4.494 -12.747 1.00 93.56 93 ASP A N 1
ATOM 707 C CA . ASP A 1 93 ? -1.489 -4.235 -13.146 1.00 93.56 93 ASP A CA 1
ATOM 708 C C . ASP A 1 93 ? -0.881 -3.046 -12.409 1.00 93.56 93 ASP A C 1
ATOM 710 O O . ASP A 1 93 ? -1.560 -2.071 -12.081 1.00 93.56 93 ASP A O 1
ATOM 714 N N . LEU A 1 94 ? 0.442 -3.074 -12.233 1.00 92.06 94 LEU A N 1
ATOM 715 C CA . LEU A 1 94 ? 1.218 -1.996 -11.627 1.00 92.06 94 LEU A CA 1
ATOM 716 C C . LEU A 1 94 ? 2.103 -1.290 -12.660 1.00 92.06 94 LEU A C 1
ATOM 718 O O . LEU A 1 94 ? 3.022 -1.879 -13.225 1.00 92.06 94 LEU A O 1
ATOM 722 N N . TYR A 1 95 ? 1.913 0.021 -12.817 1.00 89.56 95 TYR A N 1
ATOM 723 C CA . TYR A 1 95 ? 2.829 0.882 -13.567 1.00 89.56 95 TYR A CA 1
ATOM 724 C C . TYR A 1 95 ? 3.650 1.752 -12.612 1.00 89.56 95 TYR A C 1
ATOM 726 O O . TYR A 1 95 ? 3.088 2.562 -11.872 1.00 89.56 95 TYR A O 1
ATOM 734 N N . LEU A 1 96 ? 4.981 1.617 -12.651 1.00 87.31 96 LEU A N 1
ATOM 735 C CA . LEU A 1 96 ? 5.916 2.350 -11.791 1.00 87.31 96 LEU A CA 1
ATOM 736 C C . LEU A 1 96 ? 6.717 3.405 -12.547 1.00 87.31 96 LEU A C 1
ATOM 738 O O . LEU A 1 96 ? 7.165 3.213 -13.676 1.00 87.31 96 LEU A O 1
ATOM 742 N N . VAL A 1 97 ? 6.962 4.515 -11.861 1.00 81.44 97 VAL A N 1
ATOM 743 C CA . VAL A 1 97 ? 7.887 5.562 -12.290 1.00 81.44 97 VAL A CA 1
ATOM 744 C C . VAL A 1 97 ? 9.009 5.645 -11.264 1.00 81.44 97 VAL A C 1
ATOM 746 O O . VAL A 1 97 ? 8.741 5.930 -10.096 1.00 81.44 97 VAL A O 1
ATOM 749 N N . ASN A 1 98 ? 10.255 5.448 -11.699 1.00 77.81 98 ASN A N 1
ATOM 750 C CA . ASN A 1 98 ? 11.437 5.470 -10.834 1.00 77.81 98 ASN A CA 1
ATOM 751 C C . ASN A 1 98 ? 12.297 6.725 -11.029 1.00 77.81 98 ASN A C 1
ATOM 753 O O . ASN A 1 98 ? 12.120 7.504 -11.971 1.00 77.81 98 ASN A O 1
ATOM 757 N N . ILE A 1 99 ? 13.249 6.913 -10.113 1.00 70.06 99 ILE A N 1
ATOM 758 C CA . ILE A 1 99 ? 14.338 7.888 -10.229 1.00 70.06 99 ILE A CA 1
ATOM 759 C C . ILE A 1 99 ? 15.612 7.162 -10.680 1.00 70.06 99 ILE A C 1
ATOM 761 O O . ILE A 1 99 ? 16.048 6.215 -10.033 1.00 70.06 99 ILE A O 1
ATOM 765 N N . GLY A 1 100 ? 16.245 7.659 -11.750 1.00 63.12 100 GLY A N 1
ATOM 766 C CA . GLY A 1 100 ? 17.340 6.957 -12.435 1.00 63.12 100 GLY A CA 1
ATOM 767 C C . GLY A 1 100 ? 16.782 5.976 -13.469 1.00 63.12 100 GLY A C 1
ATOM 768 O O . GLY A 1 100 ? 15.701 5.440 -13.268 1.00 63.12 100 GLY A O 1
ATOM 769 N N . GLY A 1 101 ? 17.453 5.839 -14.618 1.00 56.94 101 GLY A N 1
ATOM 770 C CA . GLY A 1 101 ? 16.914 5.133 -15.789 1.00 56.94 101 GLY A CA 1
ATOM 771 C C . GLY A 1 101 ? 16.360 3.742 -15.465 1.00 56.94 101 GLY A C 1
ATOM 772 O O . GLY A 1 101 ? 17.028 2.970 -14.779 1.00 56.94 101 GLY A O 1
ATOM 773 N N . ASN A 1 102 ? 15.147 3.483 -15.964 1.00 57.50 102 ASN A N 1
ATOM 774 C CA . ASN A 1 102 ? 14.477 2.181 -15.950 1.00 57.50 102 ASN A CA 1
ATOM 775 C C . ASN A 1 102 ? 15.150 1.196 -16.906 1.00 57.50 102 ASN A C 1
ATOM 777 O O . ASN A 1 102 ? 15.533 1.641 -18.014 1.00 57.50 102 ASN A O 1
#

pLDDT: mean 90.21, std 9.51, range [56.94, 98.56]

Radius of gyration: 14.26 Å; Cα contacts (8 Å, |Δi|>4): 211; chains: 1; bounding box: 33×22×39 Å

Sequence (102 aa):
NLLFKNNGNGTFSDVSAAAGIDDVRDSERVVWVDYNNDGAPDLYTVNIYQENRLYKNNGDGTFDDVTFAAGLGAAGLGRHGTWADYDIDGDMDLYLVNIGGN

Foldseek 3Di:
DWDWDDPVPPDTDTCCVVQVNVDPAAWDDKDWDPQPPPPDTWIWTQGAQDQTWTWDHPVPSHTDTCCVVVVNRVVARFPDKDWDPPVPPPGIDIDTDHDDDD

Nearest PDB structures (foldseek):
  9etn-assembly1_A  TM=8.538E-01  e=2.033E-04  Mus musculus
  6vbu-assembly1_7  TM=6.328E-01  e=2.042E+00  Bos taurus
  6vnw-assembly1_C  TM=6.639E-01  e=4.744E+00  Bos taurus
  6voa-assembly1_C  TM=6.639E-01  e=4.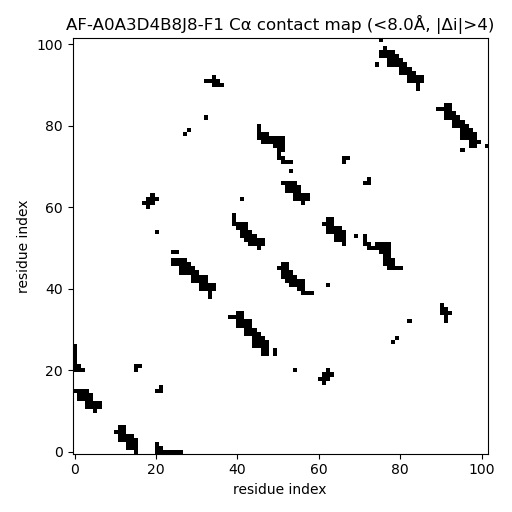744E+00  Bos taurus
  6vbv-assembly1_7  TM=6.639E-01  e=4.744E+00  Bos taurus